Protein AF-A0A2K2DH98-F1 (afdb_monomer_lite)

Structure (mmCIF, N/CA/C/O backbone):
data_AF-A0A2K2DH98-F1
#
_entry.id   AF-A0A2K2DH98-F1
#
loop_
_atom_site.group_PDB
_atom_site.id
_atom_site.type_symbol
_atom_site.label_atom_id
_atom_site.label_alt_id
_atom_site.label_comp_id
_atom_site.label_asym_id
_atom_site.label_entity_id
_atom_site.label_seq_id
_atom_site.pdbx_PDB_ins_code
_atom_site.Cartn_x
_atom_site.Cartn_y
_atom_site.Cartn_z
_atom_site.occupancy
_atom_site.B_iso_or_equiv
_atom_site.auth_seq_id
_atom_site.auth_comp_id
_atom_site.auth_asym_id
_atom_site.auth_atom_id
_atom_site.pdbx_PDB_model_num
ATOM 1 N N . MET A 1 1 ? -40.584 -40.392 60.334 1.00 42.44 1 MET A N 1
ATOM 2 C CA . MET A 1 1 ? -40.921 -38.953 60.391 1.00 42.44 1 MET A CA 1
ATOM 3 C C . MET A 1 1 ? -40.063 -38.241 59.357 1.00 42.44 1 MET A C 1
ATOM 5 O O . MET A 1 1 ? -38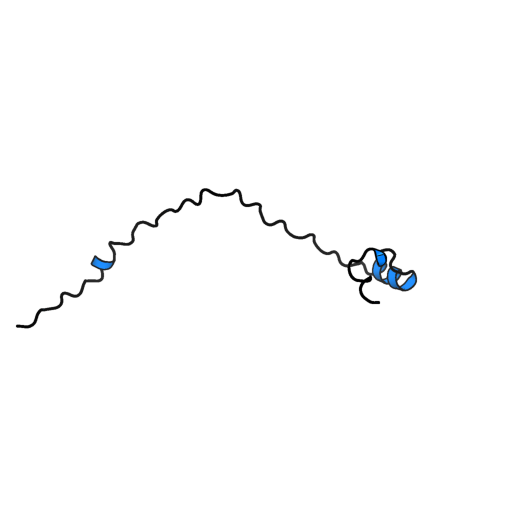.855 -38.419 59.396 1.00 42.44 1 MET A O 1
ATOM 9 N N . ALA A 1 2 ? -40.666 -37.579 58.367 1.00 48.97 2 ALA A N 1
ATOM 10 C CA . ALA A 1 2 ? -39.936 -36.993 57.240 1.00 48.97 2 ALA A CA 1
ATOM 11 C C . ALA A 1 2 ? -39.379 -35.607 57.611 1.00 48.97 2 ALA A C 1
ATOM 13 O O . ALA A 1 2 ? -40.117 -34.754 58.099 1.00 48.97 2 ALA A O 1
ATOM 14 N N . LEU A 1 3 ? -38.077 -35.408 57.391 1.00 57.09 3 LEU A N 1
ATOM 15 C CA . LEU A 1 3 ? -37.373 -34.139 57.581 1.00 57.09 3 LEU A CA 1
ATOM 16 C C . LEU A 1 3 ? -37.869 -33.142 56.518 1.00 57.09 3 LEU A C 1
ATOM 18 O O . LEU A 1 3 ? -37.618 -33.334 55.329 1.00 57.09 3 LEU A O 1
ATOM 22 N N . ALA A 1 4 ? -38.600 -32.101 56.916 1.00 58.06 4 ALA A N 1
ATOM 23 C CA . ALA A 1 4 ? -39.030 -31.060 55.989 1.00 58.06 4 ALA A CA 1
ATOM 24 C C . ALA A 1 4 ? -37.813 -30.221 55.564 1.00 58.06 4 ALA A C 1
ATOM 26 O O . ALA A 1 4 ? -37.222 -29.506 56.373 1.00 58.06 4 ALA A O 1
ATOM 27 N N . SER A 1 5 ? -37.420 -30.322 54.294 1.00 56.88 5 SER A N 1
ATOM 28 C CA . SER A 1 5 ? -36.380 -29.485 53.697 1.00 56.88 5 SER A CA 1
ATOM 29 C C . SER A 1 5 ? -36.856 -28.030 53.658 1.00 56.88 5 SER A C 1
ATOM 31 O O . SER A 1 5 ? -37.727 -27.681 52.858 1.00 56.88 5 SER A O 1
ATOM 33 N N . VAL A 1 6 ? -36.299 -27.174 54.514 1.00 65.12 6 VAL A N 1
ATOM 34 C CA . VAL A 1 6 ? -36.530 -25.727 54.446 1.00 65.12 6 VAL A CA 1
ATOM 35 C C . VAL A 1 6 ? -35.810 -25.202 53.206 1.00 65.12 6 VAL A C 1
ATOM 37 O O . VAL A 1 6 ? -34.587 -25.104 53.172 1.00 65.12 6 VAL A 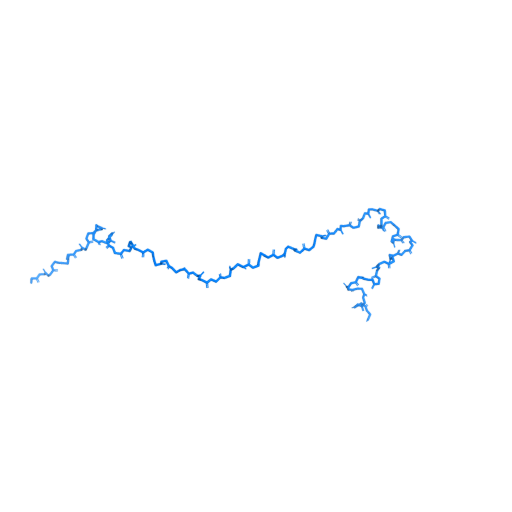O 1
ATOM 40 N N . GLN A 1 7 ? -36.572 -24.916 52.154 1.00 67.19 7 GLN A N 1
ATOM 41 C CA . GLN A 1 7 ? -36.063 -24.269 50.948 1.00 67.19 7 GLN A CA 1
ATOM 42 C C . GLN A 1 7 ? -35.661 -22.826 51.296 1.00 67.19 7 GLN A C 1
ATOM 44 O O . GLN A 1 7 ? -36.480 -22.098 51.867 1.00 67.19 7 GLN A O 1
ATOM 49 N N . PRO A 1 8 ? -34.439 -22.375 50.968 1.00 59.00 8 PRO A N 1
ATOM 50 C CA . PRO A 1 8 ? -34.054 -20.993 51.210 1.00 59.00 8 PRO A CA 1
ATOM 51 C C . PRO A 1 8 ? -34.902 -20.064 50.332 1.00 59.00 8 PRO A C 1
ATOM 53 O O . PRO A 1 8 ? -34.925 -20.173 49.106 1.00 59.00 8 PRO A O 1
ATOM 56 N N . THR A 1 9 ? -35.621 -19.132 50.954 1.00 62.28 9 THR A N 1
ATOM 57 C CA . THR A 1 9 ? -36.401 -18.117 50.241 1.00 62.28 9 THR A CA 1
ATOM 58 C C . THR A 1 9 ? -35.467 -17.162 49.500 1.00 62.28 9 THR A C 1
ATOM 60 O O . THR A 1 9 ? -34.428 -16.747 50.013 1.00 62.28 9 THR A O 1
ATOM 63 N N . ARG A 1 10 ? -35.869 -16.745 48.292 1.00 55.94 10 ARG A N 1
ATOM 64 C CA . ARG A 1 10 ? -35.123 -15.850 47.380 1.00 55.94 10 ARG A CA 1
ATOM 65 C C . ARG A 1 10 ? -34.587 -14.561 48.035 1.00 55.94 10 ARG A C 1
ATOM 67 O O . ARG A 1 10 ? -33.643 -13.968 47.523 1.00 55.94 10 ARG A O 1
ATOM 74 N N . ALA A 1 11 ? -35.173 -14.135 49.156 1.00 54.81 11 ALA A N 1
ATOM 75 C CA . ALA A 1 11 ? -34.716 -12.999 49.953 1.00 54.81 11 ALA A CA 1
ATOM 76 C C . ALA A 1 11 ? -33.367 -13.250 50.662 1.00 54.81 11 ALA A C 1
ATOM 78 O O . ALA A 1 11 ? -32.525 -12.358 50.665 1.00 54.81 11 ALA A O 1
ATOM 79 N N . ALA A 1 12 ? -33.114 -14.461 51.176 1.00 56.22 12 ALA A N 1
ATOM 80 C CA . ALA A 1 12 ? -31.859 -14.809 51.856 1.00 56.22 12 ALA A CA 1
ATOM 81 C C . ALA A 1 12 ? -30.666 -14.906 50.885 1.00 56.22 12 ALA A C 1
ATOM 83 O O . ALA A 1 12 ? -29.539 -14.575 51.236 1.00 56.22 12 ALA A O 1
ATOM 84 N N . HIS A 1 13 ? -30.920 -15.270 49.623 1.00 53.97 13 HIS A N 1
ATOM 85 C CA . HIS A 1 13 ? -29.903 -15.301 48.563 1.00 53.97 13 HIS A CA 1
ATOM 86 C C . HIS A 1 13 ? -29.456 -13.891 48.118 1.00 53.97 13 HIS A C 1
ATOM 88 O O . HIS A 1 13 ? -28.467 -13.731 47.406 1.00 53.97 13 HIS A O 1
ATOM 94 N N . ARG A 1 14 ? -30.182 -12.832 48.499 1.00 55.00 14 ARG A N 1
ATOM 95 C CA . ARG A 1 14 ? -29.902 -11.458 48.053 1.00 55.00 14 ARG A CA 1
ATOM 96 C C . ARG A 1 14 ? -28.938 -10.678 48.957 1.00 55.00 14 ARG A C 1
ATOM 98 O O . ARG A 1 14 ? -28.683 -9.516 48.661 1.00 55.00 14 ARG A O 1
ATOM 105 N N . GLN A 1 15 ? -28.401 -11.287 50.017 1.00 58.94 15 GLN A N 1
ATOM 106 C CA . GLN A 1 15 ? -27.571 -10.611 51.029 1.00 58.94 15 GLN A CA 1
ATOM 107 C C . GLN A 1 15 ? -26.105 -11.081 51.106 1.00 58.94 15 GLN A C 1
ATOM 109 O O . GLN A 1 15 ? -25.470 -10.904 52.141 1.00 58.94 15 GLN A O 1
ATOM 114 N N . SER A 1 16 ? -25.516 -11.640 50.044 1.00 59.41 16 SER A N 1
ATOM 115 C CA . SER A 1 16 ? -24.105 -12.069 50.111 1.00 59.41 16 SER A CA 1
ATOM 116 C C . SER A 1 16 ? -23.297 -11.927 48.820 1.00 59.41 16 SER A C 1
ATOM 118 O O . SER A 1 16 ? -22.464 -12.773 48.533 1.00 59.41 16 SER A O 1
ATOM 120 N N . ILE A 1 17 ? -23.484 -10.860 48.035 1.00 60.56 17 ILE A N 1
ATOM 121 C CA . ILE A 1 17 ? -22.507 -10.484 46.984 1.00 60.56 17 ILE A CA 1
ATOM 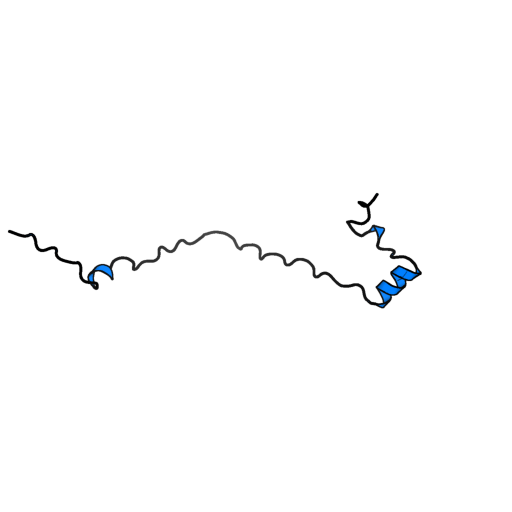122 C C . ILE A 1 17 ? -22.473 -8.952 46.808 1.00 60.56 17 ILE A C 1
ATOM 124 O O . ILE A 1 17 ? -22.539 -8.439 45.695 1.00 60.56 17 ILE A O 1
ATOM 128 N N . SER A 1 18 ? -22.482 -8.186 47.903 1.00 63.72 18 SER A N 1
ATOM 129 C CA . SER A 1 18 ? -22.586 -6.717 47.843 1.00 63.72 18 SER A CA 1
ATOM 130 C C . SER A 1 18 ? -21.288 -5.967 48.137 1.00 63.72 18 SER A C 1
ATOM 132 O O . SER A 1 18 ? -21.338 -4.837 48.614 1.00 63.72 18 SER A O 1
ATOM 134 N N . SER A 1 19 ? -20.129 -6.531 47.822 1.00 62.06 19 SER A N 1
ATOM 135 C CA . SER A 1 19 ? -18.939 -5.700 47.644 1.00 62.06 19 SER A CA 1
ATOM 136 C C . SER A 1 19 ? -18.134 -6.201 46.448 1.00 62.06 19 SER A C 1
ATOM 138 O O . SER A 1 19 ? -17.530 -7.273 46.526 1.00 62.06 19 SER A O 1
ATOM 140 N N . PRO A 1 20 ? -18.129 -5.480 45.310 1.00 69.00 20 PRO A N 1
ATOM 141 C CA . PRO A 1 20 ? -17.102 -5.716 44.308 1.00 69.00 20 PRO A CA 1
ATOM 142 C C . PRO A 1 20 ? -15.739 -5.468 44.969 1.00 69.00 20 PRO A C 1
ATOM 144 O O . PRO A 1 20 ? -15.538 -4.455 45.635 1.00 69.00 20 PRO A O 1
ATOM 147 N N . ILE A 1 21 ? -14.815 -6.419 44.830 1.00 68.31 21 ILE A N 1
ATOM 148 C CA . ILE A 1 21 ? -13.431 -6.226 45.262 1.00 68.31 21 ILE A CA 1
ATOM 149 C C . ILE A 1 21 ? -12.808 -5.249 44.268 1.00 68.31 21 ILE A C 1
ATOM 151 O O . ILE A 1 21 ? -12.581 -5.596 43.108 1.00 68.31 21 ILE A O 1
ATOM 155 N N . GLU A 1 22 ? -12.562 -4.021 44.711 1.00 62.91 22 GLU A N 1
ATOM 156 C CA . GLU A 1 22 ? -11.823 -3.032 43.935 1.00 62.91 22 GLU A CA 1
ATOM 157 C C . GLU A 1 22 ? -10.349 -3.448 43.870 1.00 62.91 22 GLU A C 1
ATOM 159 O O . GLU A 1 22 ? -9.538 -3.148 44.744 1.00 62.91 22 GLU A O 1
ATOM 164 N N . VAL A 1 23 ? -9.993 -4.188 42.821 1.00 60.44 23 VAL A N 1
ATOM 165 C CA . VAL A 1 23 ? -8.600 -4.378 42.414 1.00 60.44 23 VAL A CA 1
ATOM 166 C C . VAL A 1 23 ? -8.140 -3.113 41.698 1.00 60.44 23 VAL A C 1
ATOM 168 O O . VAL A 1 23 ? -8.327 -2.954 40.493 1.00 60.44 23 VAL A O 1
ATOM 171 N N . SER A 1 24 ? -7.531 -2.196 42.446 1.00 61.69 24 SER A N 1
ATOM 172 C CA . SER A 1 24 ? -6.743 -1.115 41.857 1.00 61.69 24 SER A CA 1
ATOM 173 C C . SER A 1 24 ? -5.540 -1.732 41.150 1.00 61.69 24 SER A C 1
ATOM 175 O O . SER A 1 24 ? -4.564 -2.120 41.793 1.00 61.69 24 SER A O 1
ATOM 177 N N . LEU A 1 25 ? -5.602 -1.837 39.821 1.00 59.75 25 LEU A N 1
ATOM 178 C CA . LEU A 1 25 ? -4.421 -2.098 39.008 1.00 59.75 25 LEU A CA 1
ATOM 179 C C . LEU A 1 25 ? -3.527 -0.852 39.113 1.00 59.75 25 LEU A C 1
ATOM 181 O O . LEU A 1 25 ? -3.672 0.107 38.358 1.00 59.75 25 LEU A O 1
ATOM 185 N N . ALA A 1 26 ? -2.644 -0.823 40.111 1.00 63.19 26 ALA A N 1
ATOM 186 C CA . ALA A 1 26 ? -1.568 0.152 40.176 1.00 63.19 26 ALA A CA 1
ATOM 187 C C . ALA A 1 26 ? -0.595 -0.168 39.036 1.00 63.19 26 ALA A C 1
ATOM 189 O O . ALA A 1 26 ? 0.318 -0.973 39.190 1.00 63.19 26 ALA A O 1
ATOM 190 N N . GLY A 1 27 ? -0.843 0.393 37.856 1.00 57.72 27 GLY A N 1
ATOM 191 C CA . GLY A 1 27 ? -0.040 0.064 36.694 1.00 57.72 27 GLY A CA 1
ATOM 192 C C . GLY A 1 27 ? -0.415 0.869 35.469 1.00 57.72 27 GLY A C 1
ATOM 193 O O . GLY A 1 27 ? -1.483 0.698 34.901 1.00 57.72 27 GLY A O 1
ATOM 194 N N . GLU A 1 28 ? 0.555 1.678 35.063 1.00 56.66 28 GLU A N 1
ATOM 195 C CA . GLU A 1 28 ? 0.735 2.211 33.723 1.00 56.66 28 GLU A CA 1
ATOM 196 C C . GLU A 1 28 ? -0.255 3.284 33.269 1.00 56.66 28 GLU A C 1
ATOM 198 O O . GLU A 1 28 ? -1.385 3.035 32.854 1.00 56.66 28 GLU A O 1
ATOM 203 N N . GLY A 1 29 ? 0.278 4.502 33.139 1.00 58.97 29 GLY A N 1
ATOM 204 C CA . GLY A 1 29 ? -0.024 5.307 31.964 1.00 58.97 29 GLY A CA 1
ATOM 205 C C . GLY A 1 29 ? 0.339 4.495 30.723 1.00 58.97 29 GLY A C 1
ATOM 206 O O . GLY A 1 29 ? 1.435 4.632 30.185 1.00 58.97 29 GLY A O 1
ATOM 207 N N . GLY A 1 30 ? -0.566 3.602 30.322 1.00 61.41 30 GLY A N 1
ATOM 208 C CA . GLY A 1 30 ? -0.419 2.766 29.150 1.00 61.41 30 GLY A CA 1
ATOM 209 C C . GLY A 1 30 ? -0.191 3.685 27.966 1.00 61.41 30 GLY A C 1
ATOM 210 O O . GLY A 1 30 ? -1.024 4.551 27.672 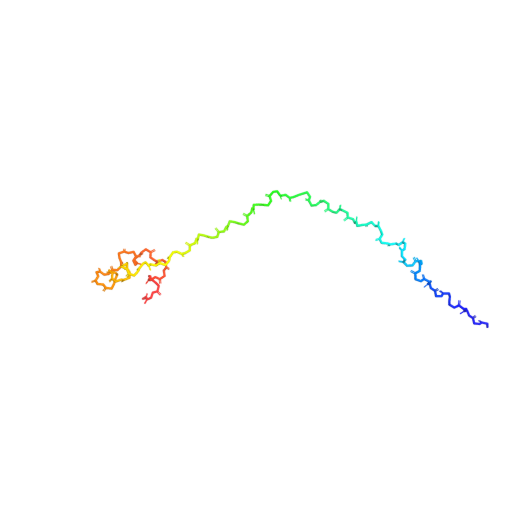1.00 61.41 30 GLY A O 1
ATOM 211 N N . GLN A 1 31 ? 0.968 3.545 27.322 1.00 68.81 31 GLN A N 1
ATOM 212 C CA . GLN A 1 31 ? 1.225 4.218 26.059 1.00 68.81 31 GLN A CA 1
ATOM 213 C C . GLN A 1 31 ? 0.028 3.957 25.151 1.00 68.81 31 GLN A C 1
ATOM 215 O O . GLN A 1 31 ? -0.310 2.810 24.854 1.00 68.81 31 GLN A O 1
ATOM 220 N N . ARG A 1 32 ? -0.653 5.031 24.742 1.00 78.25 32 ARG A N 1
ATOM 221 C CA . ARG A 1 32 ? -1.743 4.916 23.776 1.00 78.25 32 ARG A CA 1
ATOM 222 C C . ARG A 1 32 ? -1.182 4.220 22.534 1.00 78.25 32 ARG A C 1
ATOM 224 O O . ARG A 1 32 ? -0.092 4.601 22.098 1.00 78.25 32 ARG A O 1
ATOM 231 N N . PRO A 1 33 ? -1.894 3.241 21.950 1.00 79.25 33 PRO A N 1
ATOM 232 C CA . PRO A 1 33 ? -1.419 2.576 20.749 1.00 79.25 33 PRO A CA 1
ATOM 233 C C . PRO A 1 33 ? -1.162 3.629 19.670 1.00 79.25 33 PRO A C 1
ATOM 235 O O . PRO A 1 33 ? -2.054 4.399 19.300 1.00 79.25 33 PRO A O 1
ATOM 238 N N . VAL A 1 34 ? 0.080 3.691 19.189 1.00 86.50 34 VAL A N 1
ATOM 239 C CA . VAL A 1 34 ? 0.446 4.601 18.106 1.00 86.50 34 VAL A CA 1
ATOM 240 C C . VAL A 1 34 ? -0.254 4.109 16.847 1.00 86.50 34 VAL A C 1
ATOM 242 O O . VAL A 1 34 ? -0.054 2.980 16.401 1.00 86.50 34 VAL A O 1
ATOM 245 N N . SER A 1 35 ? -1.107 4.957 16.276 1.00 86.81 35 SER A N 1
ATOM 246 C CA . SER A 1 35 ? -1.773 4.635 15.016 1.00 86.81 35 SER A CA 1
ATOM 247 C C . SER A 1 35 ? -0.738 4.556 13.888 1.00 86.81 35 SER A C 1
ATOM 249 O O . SER A 1 35 ? 0.120 5.439 13.794 1.00 86.81 35 SER A O 1
ATOM 251 N N . PRO A 1 36 ? -0.806 3.542 13.008 1.00 87.81 36 PRO A N 1
ATOM 252 C CA . PRO A 1 36 ? 0.142 3.421 11.914 1.00 87.81 36 PRO A CA 1
ATOM 253 C C . PRO A 1 36 ? 0.008 4.603 10.938 1.00 87.81 36 PRO A C 1
ATOM 255 O O . PRO A 1 36 ? -1.089 5.150 10.760 1.00 87.81 36 PRO A O 1
ATOM 258 N N . PRO A 1 37 ? 1.094 4.984 10.243 1.00 88.62 37 PRO A N 1
ATOM 259 C CA . PRO A 1 37 ? 1.045 6.029 9.230 1.00 88.62 37 PRO A CA 1
ATOM 260 C C . PRO A 1 37 ? -0.001 5.743 8.144 1.00 88.62 37 PRO A C 1
ATOM 262 O O . PRO A 1 37 ? -0.098 4.637 7.603 1.00 88.62 37 PRO A O 1
ATOM 265 N N . ARG A 1 38 ? -0.775 6.765 7.760 1.00 87.25 38 ARG A N 1
ATOM 266 C CA . ARG A 1 38 ? -1.800 6.628 6.718 1.00 87.25 38 ARG A CA 1
ATOM 267 C C . ARG A 1 38 ? -1.152 6.429 5.347 1.00 87.25 38 ARG A C 1
ATOM 269 O O . ARG A 1 38 ? -0.487 7.317 4.815 1.00 87.25 38 ARG A O 1
ATOM 276 N N . ARG A 1 39 ? -1.425 5.287 4.715 1.00 85.75 39 ARG A N 1
ATOM 277 C CA . ARG A 1 39 ? -0.965 4.990 3.352 1.00 85.75 39 ARG A CA 1
ATOM 278 C C . ARG A 1 39 ? -1.627 5.929 2.334 1.00 85.75 39 ARG A C 1
ATOM 280 O O . ARG A 1 39 ? -2.846 5.913 2.157 1.00 85.75 39 ARG A O 1
ATOM 287 N N . ARG A 1 40 ? -0.824 6.728 1.623 1.00 84.94 40 ARG A N 1
ATOM 288 C CA . ARG A 1 40 ? -1.292 7.624 0.547 1.00 84.94 40 ARG A CA 1
ATOM 289 C C . ARG A 1 40 ? -1.277 6.892 -0.794 1.00 84.94 40 ARG A C 1
ATOM 291 O O . ARG A 1 40 ? -0.279 6.276 -1.169 1.00 84.94 40 ARG A O 1
ATOM 298 N N . ARG A 1 41 ? -2.382 6.963 -1.542 1.00 87.00 41 ARG A N 1
ATOM 299 C CA . ARG A 1 41 ? -2.441 6.423 -2.909 1.00 87.00 41 ARG A CA 1
ATOM 300 C C . ARG A 1 41 ? -1.676 7.352 -3.869 1.00 87.00 41 ARG A C 1
ATOM 302 O O . ARG A 1 41 ? -1.758 8.569 -3.710 1.00 87.00 41 ARG A O 1
ATOM 309 N N . PRO A 1 42 ? -0.966 6.813 -4.878 1.00 86.88 42 PRO A N 1
ATOM 310 C CA . PRO A 1 42 ? -0.377 7.633 -5.933 1.00 86.88 42 PRO A CA 1
ATOM 311 C C . PRO A 1 42 ? -1.462 8.413 -6.677 1.00 86.88 42 PRO A C 1
ATOM 313 O O . PRO A 1 42 ? -2.499 7.834 -7.016 1.00 86.88 42 PRO A O 1
ATOM 316 N N . SER A 1 43 ? -1.201 9.687 -6.979 1.00 91.31 43 SER A N 1
ATOM 317 C CA . SER A 1 43 ? -2.054 10.479 -7.870 1.00 91.31 43 SER A CA 1
ATOM 318 C C . SER A 1 43 ? -2.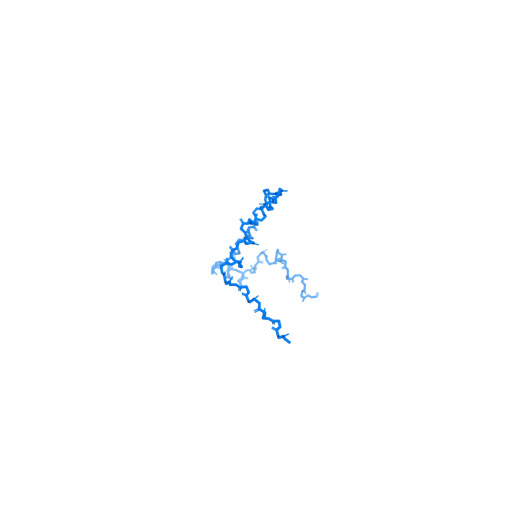067 9.886 -9.283 1.00 91.31 43 SER A C 1
ATOM 320 O O . SER A 1 43 ? -1.129 9.193 -9.687 1.00 91.31 43 SER A O 1
ATOM 322 N N . ARG A 1 44 ? -3.111 10.186 -10.066 1.00 92.00 44 ARG A N 1
ATOM 323 C CA . ARG A 1 44 ? -3.212 9.737 -11.467 1.00 92.00 44 ARG A CA 1
ATOM 324 C C . ARG A 1 44 ? -2.009 10.193 -12.297 1.00 92.00 44 ARG A C 1
ATOM 326 O O . ARG A 1 44 ? -1.441 9.384 -13.020 1.00 92.00 44 ARG A O 1
ATOM 333 N N . ARG A 1 45 ? -1.575 11.447 -12.115 1.00 90.56 45 ARG A N 1
ATOM 334 C CA . ARG A 1 45 ? -0.372 12.000 -12.759 1.00 90.56 45 ARG A CA 1
ATOM 335 C C . ARG A 1 45 ? 0.868 11.174 -12.430 1.00 90.56 45 ARG A C 1
ATOM 337 O O . ARG A 1 45 ? 1.595 10.795 -13.335 1.00 90.56 45 ARG A O 1
ATOM 344 N N . ARG A 1 46 ? 1.082 10.844 -11.152 1.00 86.81 46 ARG A N 1
ATOM 345 C CA . ARG A 1 46 ? 2.235 10.035 -10.740 1.00 86.81 46 ARG A CA 1
ATOM 346 C C . ARG A 1 46 ? 2.201 8.633 -11.351 1.00 86.81 46 ARG A C 1
ATOM 348 O O . ARG A 1 46 ? 3.242 8.146 -11.765 1.00 86.81 46 ARG A O 1
ATOM 355 N N . ARG A 1 47 ? 1.025 7.999 -11.432 1.00 88.69 47 ARG A N 1
ATOM 356 C CA . ARG A 1 47 ? 0.884 6.695 -12.106 1.00 88.69 47 ARG A CA 1
ATOM 357 C C . ARG A 1 47 ? 1.253 6.790 -13.582 1.00 88.69 47 ARG A C 1
ATOM 359 O O . ARG A 1 47 ? 2.043 5.986 -14.043 1.00 88.69 47 ARG A O 1
ATOM 366 N N . PHE A 1 48 ? 0.718 7.786 -14.290 1.00 91.56 48 PHE A N 1
ATOM 367 C CA . PHE A 1 48 ? 1.023 8.000 -15.704 1.00 91.56 48 PHE A CA 1
ATOM 368 C C . PHE A 1 48 ? 2.525 8.198 -15.935 1.00 91.56 48 PHE A C 1
ATOM 370 O O . PHE A 1 48 ? 3.111 7.493 -16.746 1.00 91.56 48 PHE A O 1
ATOM 377 N N . LEU A 1 49 ? 3.162 9.081 -15.162 1.00 89.88 49 LEU A N 1
ATOM 378 C CA . LEU A 1 49 ? 4.603 9.319 -15.275 1.00 89.88 49 LEU A CA 1
ATOM 379 C C . LEU A 1 49 ? 5.425 8.052 -14.998 1.00 89.88 49 LEU A C 1
ATOM 381 O O . LEU A 1 49 ? 6.388 7.809 -15.711 1.00 89.88 49 LEU A O 1
ATOM 385 N N . GLY A 1 50 ? 5.009 7.219 -14.038 1.00 90.69 50 GLY A N 1
ATOM 386 C CA . GLY A 1 50 ? 5.652 5.931 -13.766 1.00 90.69 50 GLY A CA 1
ATOM 387 C C . GLY A 1 50 ? 5.563 4.927 -14.922 1.00 90.69 50 GLY A C 1
ATOM 388 O O . GLY A 1 50 ? 6.494 4.157 -15.116 1.00 90.69 50 GLY A O 1
ATOM 389 N N . GLN A 1 51 ? 4.484 4.954 -15.715 1.00 87.12 51 GLN A N 1
ATOM 390 C CA . GLN A 1 51 ? 4.362 4.110 -16.913 1.00 87.12 51 GLN A CA 1
ATOM 391 C C . GLN A 1 51 ? 5.215 4.621 -18.079 1.00 87.12 51 GLN A C 1
ATOM 393 O O . GLN A 1 51 ? 5.709 3.818 -18.860 1.00 87.12 51 GLN A O 1
ATOM 398 N N . VAL A 1 52 ? 5.346 5.944 -18.220 1.00 92.38 52 VAL A N 1
ATOM 399 C CA . VAL A 1 52 ? 6.017 6.574 -19.370 1.00 92.38 52 VAL A CA 1
ATOM 400 C C . VAL A 1 52 ? 7.528 6.656 -19.171 1.00 92.38 52 VAL A C 1
ATOM 402 O O . VAL A 1 52 ? 8.286 6.379 -20.092 1.00 92.38 52 VAL A O 1
ATOM 405 N N . TYR A 1 53 ? 7.962 7.043 -17.973 1.00 90.94 53 TYR A N 1
ATOM 406 C CA . TYR A 1 53 ? 9.361 7.352 -17.671 1.00 90.94 53 TYR A CA 1
ATOM 407 C C . TYR A 1 53 ? 9.989 6.373 -16.671 1.00 90.94 53 TYR A C 1
ATOM 409 O O . TYR A 1 53 ? 11.155 6.520 -16.319 1.00 90.94 53 TYR A O 1
ATOM 417 N N . GLY A 1 54 ? 9.224 5.385 -16.199 1.00 85.31 54 GLY A N 1
ATOM 418 C CA . GLY A 1 54 ? 9.603 4.547 -15.065 1.00 85.31 54 GLY A CA 1
ATOM 419 C C . GLY A 1 54 ? 9.301 5.221 -13.723 1.00 85.31 54 GLY A C 1
ATOM 420 O O . GLY A 1 54 ? 9.191 6.444 -13.612 1.00 85.31 54 GLY A O 1
ATOM 421 N N . ASP A 1 55 ? 9.111 4.414 -12.677 1.00 82.38 55 ASP A N 1
ATOM 422 C CA . ASP A 1 55 ? 8.893 4.914 -11.319 1.00 82.38 55 ASP A CA 1
ATOM 423 C C . ASP A 1 55 ? 10.243 5.056 -10.597 1.00 82.38 55 ASP A C 1
ATOM 425 O O . ASP A 1 55 ? 10.825 4.041 -10.207 1.00 82.38 55 ASP A O 1
ATOM 429 N N . PRO A 1 56 ? 10.745 6.285 -10.366 1.00 75.19 56 PRO A N 1
ATOM 430 C CA . PRO A 1 56 ? 12.055 6.493 -9.747 1.00 75.19 56 PRO A CA 1
ATOM 431 C C . PRO A 1 56 ? 12.106 5.998 -8.294 1.00 75.19 56 PRO A C 1
ATOM 433 O O . PRO A 1 56 ? 13.184 5.810 -7.740 1.00 75.19 56 PRO A O 1
ATOM 436 N N . PHE A 1 57 ? 10.949 5.753 -7.670 1.00 73.38 57 PHE A N 1
ATOM 437 C CA . PHE A 1 57 ? 10.850 5.199 -6.321 1.00 73.38 57 PHE A CA 1
ATOM 438 C C . PHE A 1 57 ? 10.579 3.691 -6.312 1.00 73.38 57 PHE A C 1
ATOM 440 O O . PHE A 1 57 ? 10.336 3.141 -5.238 1.00 73.38 57 PHE A O 1
ATOM 447 N N . ALA A 1 58 ? 10.592 3.013 -7.466 1.00 72.62 58 ALA A N 1
ATOM 448 C CA . ALA A 1 58 ? 10.432 1.559 -7.526 1.00 72.62 58 ALA A CA 1
ATOM 449 C C . ALA A 1 58 ? 11.521 0.844 -6.714 1.00 72.62 58 ALA A C 1
ATOM 451 O O . ALA A 1 58 ? 11.203 0.003 -5.883 1.00 72.62 58 ALA A O 1
ATOM 452 N N . ALA A 1 59 ? 12.783 1.269 -6.843 1.00 68.62 59 ALA A N 1
ATOM 453 C CA . ALA A 1 59 ? 13.905 0.705 -6.085 1.00 68.62 59 ALA A CA 1
ATOM 454 C C . ALA A 1 59 ? 13.791 0.911 -4.560 1.00 68.62 59 ALA A C 1
ATOM 456 O O . ALA A 1 59 ? 14.384 0.171 -3.784 1.00 68.62 59 ALA A O 1
ATOM 457 N N . ALA A 1 60 ? 13.010 1.903 -4.121 1.00 71.12 60 ALA A N 1
ATOM 458 C CA . ALA A 1 60 ? 12.764 2.187 -2.710 1.00 71.12 60 ALA A CA 1
ATOM 459 C C . ALA A 1 60 ? 11.547 1.430 -2.146 1.00 71.12 60 ALA A C 1
ATOM 461 O O . ALA A 1 60 ? 11.214 1.596 -0.970 1.00 71.12 60 ALA A O 1
ATOM 462 N N . ARG A 1 61 ? 10.838 0.629 -2.960 1.00 70.75 61 ARG A N 1
ATOM 463 C CA . ARG A 1 61 ? 9.733 -0.201 -2.475 1.00 70.75 61 ARG A CA 1
ATOM 464 C C . ARG A 1 61 ? 10.280 -1.477 -1.840 1.00 70.75 61 ARG A C 1
ATOM 466 O O . ARG A 1 61 ? 10.862 -2.298 -2.548 1.00 70.75 61 ARG A O 1
ATOM 473 N N . PRO A 1 62 ? 10.036 -1.703 -0.539 1.00 60.75 62 PRO A N 1
ATOM 474 C CA . PRO A 1 62 ? 10.320 -2.996 0.057 1.00 60.75 62 PRO A CA 1
ATOM 475 C C . PRO A 1 62 ? 9.369 -4.021 -0.578 1.00 60.75 62 PRO A C 1
ATOM 477 O O . PRO A 1 62 ? 8.161 -3.973 -0.351 1.00 60.75 62 PRO A O 1
ATOM 480 N N . GLY A 1 63 ? 9.903 -4.891 -1.437 1.00 61.53 63 GLY A N 1
ATOM 481 C CA . GLY A 1 63 ? 9.150 -5.985 -2.063 1.00 61.53 63 GLY A CA 1
ATOM 482 C C . GLY A 1 63 ? 9.462 -6.260 -3.535 1.00 61.53 63 GLY A C 1
ATOM 483 O O . GLY A 1 63 ? 9.201 -7.372 -3.987 1.00 61.53 63 GLY A O 1
ATOM 484 N N . ASP A 1 64 ? 10.054 -5.314 -4.271 1.00 58.00 64 ASP A N 1
ATOM 485 C CA . ASP A 1 64 ? 10.370 -5.530 -5.696 1.00 58.00 64 ASP A CA 1
ATOM 486 C C . ASP A 1 64 ? 11.713 -6.266 -5.901 1.00 58.00 64 ASP A C 1
ATOM 488 O O . ASP A 1 64 ? 11.909 -6.924 -6.917 1.00 58.00 64 ASP A O 1
ATOM 492 N N . ALA A 1 65 ? 12.603 -6.254 -4.900 1.00 55.16 65 ALA A N 1
ATOM 493 C CA . ALA A 1 65 ? 13.881 -6.977 -4.928 1.00 55.16 65 ALA A CA 1
ATOM 494 C C . ALA A 1 65 ? 13.763 -8.502 -4.705 1.00 55.16 65 ALA A C 1
ATOM 496 O O . ALA A 1 65 ? 14.759 -9.203 -4.812 1.00 55.16 65 ALA A O 1
ATOM 497 N N . ALA A 1 66 ? 12.572 -9.026 -4.390 1.00 52.88 66 ALA A N 1
ATOM 498 C CA . ALA A 1 66 ? 12.360 -10.438 -4.039 1.00 52.88 66 ALA A CA 1
ATOM 499 C C . ALA A 1 66 ? 11.758 -11.285 -5.181 1.00 52.88 66 ALA A C 1
ATOM 501 O O . ALA A 1 66 ? 11.189 -12.344 -4.926 1.00 52.88 66 ALA A O 1
ATOM 502 N N . ARG A 1 67 ? 11.804 -10.800 -6.431 1.00 56.50 67 ARG A N 1
ATOM 503 C CA . ARG A 1 67 ? 11.187 -11.465 -7.596 1.00 56.50 67 ARG A CA 1
ATOM 504 C C . ARG A 1 67 ? 12.168 -12.013 -8.638 1.00 56.50 67 ARG A C 1
ATOM 506 O O . ARG A 1 67 ? 11.715 -12.341 -9.728 1.00 56.50 67 ARG A O 1
ATOM 513 N N . ASN A 1 68 ? 13.453 -12.148 -8.316 1.00 47.22 68 ASN A N 1
ATOM 514 C CA . ASN A 1 68 ? 14.407 -12.904 -9.135 1.00 47.22 68 ASN A CA 1
ATOM 515 C C . ASN A 1 68 ? 15.220 -13.845 -8.258 1.00 47.22 68 ASN A C 1
ATOM 517 O O . ASN A 1 68 ? 15.750 -13.349 -7.240 1.00 47.22 68 ASN A O 1
#

Secondary structure (DSSP, 8-state):
------PPPTTGGGSS-------------PPPPPPPPPPPPPPHHHHHHHHHH--TTSTTSTTGGG--

Sequence (68 aa):
MALASVQPTRAAHRQSISSPIEVSLAGEGGQRPVSPPRRRRPSRRRRFLGQVYGDPFAAARPGDAARN

Radius of gyration: 34.19 Å; chains: 1; bounding box: 55×51×80 Å

Organism: Brachypodium distachy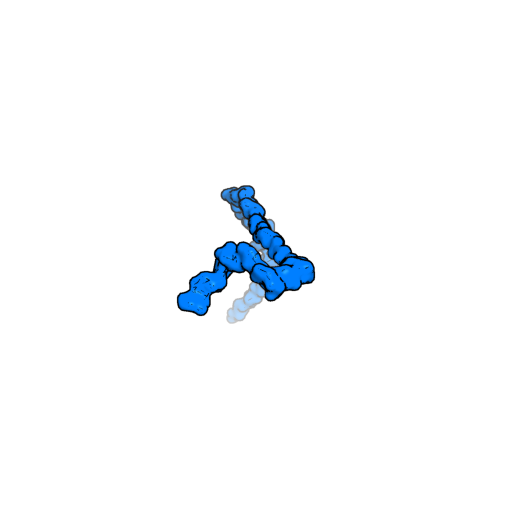on (NCBI:txid15368)

Foldseek 3Di:
DDDDPDDDPPVVVVPPDPDDDPPPPPDDPDDDPDDDDDDDDDDPVLVVCCVVVNNPCPVVDPPPVPPD

pLDDT: mean 70.13, std 14.09, range [42.44, 92.38]